Protein AF-A0A2E3CMF5-F1 (afdb_monomer_lite)

Radius of gyration: 16.76 Å; chains: 1; bounding box: 34×25×44 Å

Foldseek 3Di:
DDPVVVLVVCCVVPVDDCPCVLLVQLVVLQVVLVVLVVVLCCVVVVVDPDDDPVNVCSVVSSVVSNVVSVVSVVD

Secondary structure (DSSP, 8-state):
--HHHHHHHHHHHH----TTHHHHHHHHHHHHHHHHHHHHHHIIIIISSS--HHHHTHHHHHHHHHHHHHHHHH-

Structure (mmCIF, N/CA/C/O backbone):
data_AF-A0A2E3CMF5-F1
#
_entry.id   AF-A0A2E3CMF5-F1
#
loop_
_atom_site.group_PDB
_atom_site.id
_atom_site.type_symbol
_atom_site.label_atom_id
_atom_site.label_alt_id
_atom_site.label_comp_id
_atom_site.label_asym_id
_atom_site.label_entity_id
_atom_site.label_seq_id
_atom_site.pdbx_PDB_ins_code
_atom_site.Cartn_x
_atom_site.Cartn_y
_atom_site.Cartn_z
_atom_site.occupancy
_atom_site.B_iso_or_equiv
_atom_site.auth_seq_id
_atom_site.auth_comp_id
_atom_site.auth_asym_id
_atom_site.auth_atom_id
_atom_site.pdbx_PDB_model_num
ATOM 1 N N . PRO A 1 1 ?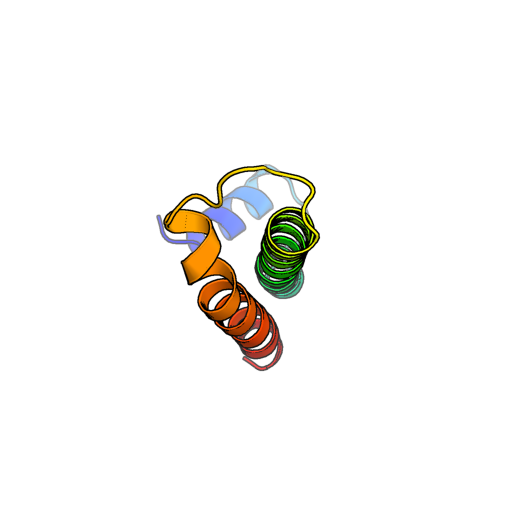 5.424 2.307 20.665 1.00 76.88 1 PRO A N 1
ATOM 2 C CA . PRO A 1 1 ? 4.046 2.171 20.145 1.00 76.88 1 PRO A CA 1
ATOM 3 C C . PRO A 1 1 ? 4.015 1.303 18.882 1.00 76.88 1 PRO A C 1
ATOM 5 O O . PRO A 1 1 ? 4.795 1.527 17.959 1.00 76.88 1 PRO A O 1
ATOM 8 N N . GLY A 1 2 ? 3.158 0.284 18.880 1.00 94.94 2 GLY A N 1
ATOM 9 C CA . GLY A 1 2 ? 2.827 -0.504 17.699 1.00 94.94 2 GLY A CA 1
ATOM 10 C C . GLY A 1 2 ? 1.831 0.221 16.791 1.00 94.94 2 GLY A C 1
ATOM 11 O O . GLY A 1 2 ? 1.314 1.286 17.121 1.00 94.94 2 GLY A O 1
ATOM 12 N N . ARG A 1 3 ? 1.536 -0.375 15.631 1.00 92.56 3 ARG A N 1
ATOM 13 C CA . ARG A 1 3 ? 0.559 0.162 14.668 1.00 92.56 3 ARG A CA 1
ATOM 14 C C . ARG A 1 3 ? -0.813 0.400 15.310 1.00 92.56 3 ARG A C 1
ATOM 16 O O . ARG A 1 3 ? -1.392 1.459 15.108 1.00 92.56 3 ARG A O 1
ATOM 23 N N . GLN A 1 4 ? -1.299 -0.568 16.086 1.00 94.44 4 GLN A N 1
ATOM 24 C CA . GLN A 1 4 ? -2.599 -0.482 16.756 1.00 94.44 4 GLN A CA 1
ATOM 25 C C . GLN A 1 4 ? -2.641 0.659 17.780 1.00 94.44 4 GLN A C 1
ATOM 27 O O . GLN A 1 4 ? -3.623 1.390 17.812 1.00 94.44 4 GLN A O 1
ATOM 32 N N . ASP A 1 5 ? -1.554 0.887 18.528 1.00 97.38 5 ASP A N 1
ATOM 33 C CA . ASP A 1 5 ? -1.471 2.009 19.476 1.00 97.38 5 ASP A CA 1
ATOM 34 C C . ASP A 1 5 ? -1.625 3.361 18.762 1.00 97.38 5 ASP A C 1
ATOM 36 O O . ASP A 1 5 ? -2.280 4.268 19.267 1.00 97.38 5 ASP A O 1
ATOM 40 N N . LEU A 1 6 ? -1.027 3.497 17.573 1.00 97.00 6 LEU A N 1
ATOM 41 C CA . LEU A 1 6 ? -1.108 4.726 16.780 1.00 97.00 6 LEU A CA 1
ATOM 42 C C . LEU A 1 6 ? -2.508 4.950 16.198 1.00 97.00 6 LEU A C 1
ATOM 44 O O . LEU A 1 6 ? -2.983 6.083 16.197 1.00 97.00 6 LEU A O 1
ATOM 48 N N . VAL A 1 7 ? -3.164 3.890 15.719 1.00 96.88 7 VAL A N 1
ATOM 49 C CA . VAL A 1 7 ? -4.544 3.959 15.211 1.00 96.88 7 VAL A CA 1
ATOM 50 C C . VAL A 1 7 ? -5.508 4.337 16.338 1.00 96.88 7 VAL A C 1
ATOM 52 O O . VAL A 1 7 ? -6.279 5.281 16.182 1.00 96.88 7 VAL A O 1
ATOM 55 N N . ALA A 1 8 ? -5.389 3.686 17.499 1.00 96.94 8 ALA A N 1
ATOM 56 C CA . ALA A 1 8 ? -6.220 3.972 18.666 1.00 96.94 8 ALA A CA 1
ATOM 57 C C . ALA A 1 8 ? -6.041 5.414 19.167 1.00 96.94 8 ALA A C 1
ATOM 59 O O . ALA A 1 8 ? -7.018 6.091 19.483 1.00 96.94 8 ALA A O 1
ATOM 60 N N . GLU A 1 9 ? -4.804 5.916 19.208 1.00 98.06 9 GLU A N 1
ATOM 61 C CA . GLU A 1 9 ? -4.547 7.302 19.601 1.00 98.06 9 GLU A CA 1
ATOM 62 C C . GLU A 1 9 ? -5.108 8.299 18.577 1.00 98.06 9 GLU A C 1
ATOM 64 O O . GLU A 1 9 ? -5.687 9.318 18.959 1.00 98.06 9 GLU A O 1
ATOM 69 N N . TYR A 1 10 ? -4.994 8.001 17.280 1.00 97.62 10 TYR A N 1
ATOM 70 C CA . TYR A 1 10 ? -5.573 8.830 16.225 1.00 97.62 10 TYR A CA 1
ATOM 71 C C . TYR A 1 10 ? -7.102 8.897 16.324 1.00 97.62 10 TYR A C 1
ATOM 73 O O . TYR A 1 10 ? -7.668 9.992 16.270 1.00 97.62 10 TYR A O 1
ATOM 81 N N . GLU A 1 11 ? -7.773 7.762 16.515 1.00 97.94 11 GLU A N 1
ATOM 82 C CA . GLU A 1 11 ? -9.221 7.704 16.728 1.00 97.94 11 GLU A CA 1
ATOM 83 C C . GLU A 1 11 ? -9.626 8.490 17.979 1.00 97.94 11 GLU A C 1
ATOM 85 O O . GLU A 1 11 ? -10.497 9.357 17.914 1.00 97.94 11 GLU A O 1
ATOM 90 N N . ARG A 1 12 ? -8.921 8.289 19.100 1.00 98.12 12 ARG A N 1
ATOM 91 C CA . ARG A 1 12 ? -9.184 8.994 20.364 1.00 98.12 12 ARG A CA 1
ATOM 92 C C . ARG A 1 12 ? -9.058 10.513 20.231 1.00 98.12 12 ARG A C 1
ATOM 94 O O . ARG A 1 12 ? -9.854 11.248 20.813 1.00 98.12 12 ARG A O 1
ATOM 101 N N . VAL A 1 13 ? -8.041 10.995 19.516 1.00 98.56 13 VAL A N 1
ATOM 102 C CA . VAL A 1 13 ? -7.767 12.434 19.364 1.00 98.56 13 VAL A CA 1
ATOM 103 C C . VAL A 1 13 ? -8.683 13.084 18.330 1.00 98.56 13 VAL A C 1
ATOM 105 O O . VAL A 1 13 ? -9.064 14.241 18.498 1.00 98.56 13 VAL A O 1
ATOM 108 N N . THR A 1 14 ? -9.031 12.373 17.255 1.00 98.00 14 THR A N 1
ATOM 109 C CA . THR A 1 14 ? -9.771 12.957 16.124 1.00 98.00 14 THR A CA 1
ATOM 1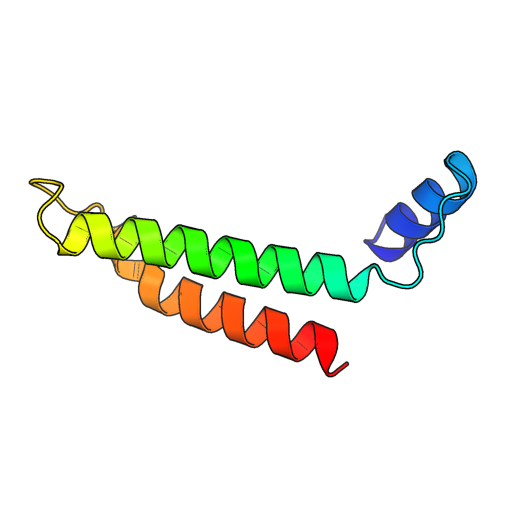10 C C . THR A 1 14 ? -11.265 12.645 16.121 1.00 98.00 14 THR A C 1
ATOM 112 O O . THR A 1 14 ? -12.013 13.336 15.430 1.00 98.00 14 THR A O 1
ATOM 115 N N . GLY A 1 15 ? -11.704 11.623 16.859 1.00 97.88 15 GLY A N 1
ATOM 116 C CA . GLY A 1 15 ? -13.074 11.105 16.839 1.00 97.88 15 GLY A CA 1
ATOM 117 C C . GLY A 1 15 ? -13.478 10.461 15.509 1.00 97.88 15 GLY A C 1
ATOM 118 O O . GLY A 1 15 ? -14.669 10.281 15.262 1.00 97.88 15 GLY A O 1
ATOM 119 N N . ARG A 1 16 ? -12.518 10.181 14.618 1.00 96.94 16 ARG A N 1
ATOM 120 C CA . ARG A 1 16 ? -12.774 9.536 13.326 1.00 96.94 16 ARG A CA 1
ATOM 121 C C . ARG A 1 16 ? -12.770 8.028 13.488 1.00 96.94 16 ARG A C 1
ATOM 123 O O . ARG A 1 16 ? -11.841 7.498 14.084 1.00 96.94 16 ARG A O 1
ATOM 130 N N . ASP A 1 17 ? -13.758 7.385 12.884 1.00 96.69 17 ASP A N 1
ATOM 131 C CA . ASP A 1 17 ? -13.826 5.932 12.778 1.00 96.69 17 ASP A CA 1
ATOM 132 C C . ASP A 1 17 ? -12.600 5.382 12.036 1.00 96.69 17 ASP A C 1
ATOM 134 O O . ASP A 1 17 ? -12.178 5.928 11.008 1.00 96.69 17 ASP A O 1
ATOM 138 N N . THR A 1 18 ? -12.015 4.323 12.591 1.00 96.81 18 THR A N 1
ATOM 139 C CA . THR A 1 18 ? -10.848 3.633 12.039 1.00 96.81 18 THR A CA 1
ATOM 140 C C . THR A 1 18 ? -11.096 2.140 11.803 1.00 96.81 18 THR A C 1
ATOM 142 O O . THR A 1 18 ? -10.143 1.394 11.571 1.00 96.81 18 THR A O 1
ATOM 145 N N . SER A 1 19 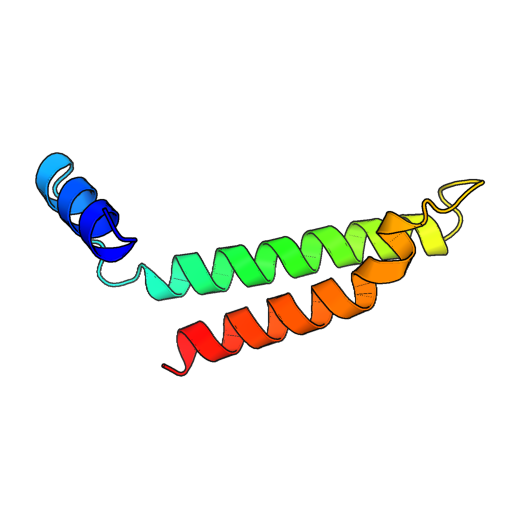? -12.362 1.699 11.787 1.00 95.06 19 SER A N 1
ATOM 146 C CA . SER A 1 19 ? -12.737 0.297 11.544 1.00 95.06 19 SER A CA 1
ATOM 147 C C . SER A 1 19 ? -12.143 -0.284 10.259 1.00 95.06 19 SER A C 1
ATOM 149 O O . SER A 1 19 ? -11.764 -1.449 10.225 1.00 95.06 19 SER A O 1
ATOM 151 N N . ASP A 1 20 ? -12.011 0.541 9.220 1.00 95.00 20 ASP A N 1
ATOM 152 C CA . ASP A 1 20 ? -11.616 0.104 7.877 1.00 95.00 20 ASP A CA 1
ATOM 153 C C . ASP A 1 20 ? -10.105 0.245 7.618 1.00 95.00 20 ASP A C 1
ATOM 155 O O . ASP A 1 20 ? -9.654 0.256 6.472 1.00 95.00 20 ASP A O 1
ATOM 159 N N . MET A 1 21 ? -9.280 0.387 8.662 1.00 95.44 21 MET A N 1
ATOM 160 C CA . MET A 1 21 ? -7.838 0.623 8.501 1.00 95.44 21 MET A CA 1
ATOM 161 C C . MET A 1 21 ? -7.103 -0.478 7.726 1.00 95.44 21 MET A C 1
ATOM 163 O O . MET A 1 21 ? -6.143 -0.165 7.016 1.00 95.44 21 MET A O 1
ATOM 167 N N . ASP A 1 22 ? -7.571 -1.726 7.777 1.00 95.12 22 ASP A N 1
ATOM 168 C CA . ASP A 1 22 ? -6.981 -2.822 7.002 1.00 95.12 22 ASP A CA 1
ATOM 169 C C . ASP A 1 22 ? -7.140 -2.617 5.492 1.00 95.12 22 ASP A C 1
ATOM 171 O O . ASP A 1 22 ? -6.181 -2.829 4.744 1.00 95.12 22 ASP A O 1
ATOM 175 N N . PHE A 1 23 ? -8.260 -2.040 5.037 1.00 96.38 23 PHE A N 1
ATOM 176 C CA . PHE A 1 23 ? -8.405 -1.612 3.643 1.00 96.38 23 PHE A CA 1
ATOM 177 C C . PHE A 1 23 ? -7.336 -0.586 3.258 1.00 96.38 23 PHE A C 1
ATOM 179 O O . PHE A 1 23 ? -6.726 -0.694 2.195 1.00 96.38 23 PHE A O 1
ATOM 186 N N . PHE A 1 24 ? -7.059 0.398 4.116 1.00 96.44 24 PHE A N 1
ATOM 187 C CA . PHE A 1 24 ? -6.051 1.418 3.825 1.00 96.44 24 PHE A CA 1
ATOM 188 C C . PHE A 1 24 ? -4.625 0.855 3.833 1.00 96.44 24 PHE A C 1
ATOM 190 O O . PHE A 1 24 ? -3.793 1.299 3.036 1.00 96.44 24 PHE A O 1
ATOM 197 N N . PHE A 1 25 ? -4.331 -0.139 4.675 1.00 96.50 25 PHE A N 1
ATOM 198 C CA . PHE A 1 25 ? -3.044 -0.836 4.650 1.00 96.50 25 PHE A CA 1
ATOM 199 C C . PHE A 1 25 ? -2.879 -1.684 3.387 1.00 96.50 25 PHE A C 1
ATOM 201 O O . PHE A 1 25 ? -1.835 -1.592 2.735 1.00 96.50 25 PHE A O 1
ATOM 208 N N . ALA A 1 26 ? -3.909 -2.441 3.004 1.00 98.06 26 ALA A N 1
ATOM 209 C CA . ALA A 1 26 ? -3.930 -3.197 1.756 1.00 98.06 26 ALA A CA 1
ATOM 210 C C . ALA A 1 26 ? -3.777 -2.268 0.545 1.00 98.06 26 ALA A C 1
ATOM 212 O O . ALA A 1 26 ? -2.911 -2.475 -0.308 1.00 98.06 26 ALA A O 1
ATOM 213 N N . PHE A 1 27 ? -4.545 -1.177 0.511 1.00 98.06 27 PHE A N 1
ATOM 214 C CA . PHE A 1 27 ? -4.482 -0.176 -0.548 1.00 98.06 27 PHE A CA 1
ATOM 215 C C . PHE A 1 27 ? -3.104 0.484 -0.643 1.00 98.06 27 PHE A C 1
ATOM 217 O O . PHE A 1 27 ? -2.609 0.698 -1.748 1.00 98.06 27 PHE A O 1
ATOM 224 N N . ALA A 1 28 ? -2.451 0.787 0.482 1.00 97.94 28 ALA A N 1
ATOM 225 C CA . ALA A 1 28 ? -1.099 1.339 0.475 1.00 97.94 28 ALA A CA 1
ATOM 226 C C . ALA A 1 28 ? -0.085 0.367 -0.156 1.00 97.94 28 ALA A C 1
ATOM 228 O O . ALA A 1 28 ? 0.731 0.796 -0.977 1.00 97.94 28 ALA A O 1
ATOM 229 N N . SER A 1 29 ? -0.165 -0.927 0.177 1.00 98.19 29 SER A N 1
ATOM 230 C CA . SER A 1 29 ? 0.665 -1.975 -0.430 1.00 98.19 29 SER A CA 1
ATOM 231 C C . SER A 1 29 ? 0.394 -2.123 -1.931 1.00 98.19 29 SER A C 1
ATOM 233 O O . SER A 1 29 ? 1.330 -2.036 -2.726 1.00 98.19 29 SER A O 1
ATOM 235 N N . TRP A 1 30 ? -0.874 -2.231 -2.333 1.00 98.44 30 TRP A N 1
ATOM 236 C CA . TRP A 1 30 ? -1.275 -2.316 -3.741 1.00 98.44 30 TRP A CA 1
ATOM 237 C C . TRP A 1 30 ? -0.821 -1.097 -4.550 1.00 98.44 30 TRP A C 1
ATOM 239 O O . TRP A 1 30 ? -0.209 -1.223 -5.611 1.00 98.44 30 TRP A O 1
ATOM 249 N N . ARG A 1 31 ? -1.059 0.109 -4.025 1.00 98.56 31 ARG A N 1
ATOM 250 C CA . ARG A 1 31 ? -0.655 1.360 -4.671 1.00 98.56 31 ARG A CA 1
ATOM 251 C C . ARG A 1 31 ? 0.853 1.406 -4.894 1.00 98.56 31 ARG A C 1
ATOM 253 O O . ARG A 1 31 ? 1.284 1.860 -5.953 1.00 98.56 31 ARG A O 1
ATOM 260 N N . LEU A 1 32 ? 1.649 0.959 -3.923 1.00 98.19 32 LEU A N 1
ATOM 261 C CA . LEU A 1 32 ? 3.099 0.904 -4.080 1.00 98.19 32 LEU A CA 1
ATOM 262 C C . LEU A 1 32 ? 3.508 -0.106 -5.161 1.00 98.19 32 LEU A C 1
ATOM 264 O O . LEU A 1 32 ? 4.355 0.233 -5.984 1.00 98.19 32 LEU A O 1
ATOM 268 N N . ALA A 1 33 ? 2.864 -1.277 -5.226 1.00 98.25 33 ALA A N 1
ATOM 269 C CA . ALA A 1 33 ? 3.090 -2.251 -6.297 1.00 98.25 33 ALA A CA 1
ATOM 270 C C . ALA A 1 33 ? 2.856 -1.627 -7.685 1.00 98.25 33 ALA A C 1
ATOM 272 O O . ALA A 1 33 ? 3.728 -1.695 -8.548 1.00 98.25 33 ALA A O 1
ATOM 273 N N . CYS A 1 34 ? 1.735 -0.922 -7.885 1.00 98.12 34 CYS A N 1
ATOM 274 C CA . CYS A 1 34 ? 1.450 -0.238 -9.151 1.00 98.12 34 CYS A CA 1
ATOM 275 C C . CYS A 1 34 ? 2.480 0.848 -9.497 1.00 98.12 34 CYS A C 1
ATOM 277 O O . CYS A 1 34 ? 2.812 1.032 -10.668 1.00 98.12 34 CYS A O 1
ATOM 279 N N . ILE A 1 35 ? 2.973 1.588 -8.496 1.00 96.75 35 ILE A N 1
ATOM 280 C CA . ILE A 1 35 ? 4.010 2.608 -8.705 1.00 96.75 35 ILE A CA 1
ATOM 281 C C . ILE A 1 35 ? 5.300 1.948 -9.194 1.00 96.75 35 ILE A C 1
ATOM 283 O O . ILE A 1 35 ? 5.858 2.399 -10.194 1.00 96.75 35 ILE A O 1
ATOM 287 N N . LEU A 1 36 ? 5.760 0.887 -8.525 1.00 96.00 36 LEU A N 1
ATOM 288 C CA . LEU A 1 36 ? 6.990 0.188 -8.902 1.00 96.00 36 LEU A CA 1
ATOM 289 C C . LEU A 1 36 ? 6.880 -0.451 -10.288 1.00 96.00 36 LEU A C 1
ATOM 291 O O . LEU A 1 36 ? 7.796 -0.295 -11.093 1.00 96.00 36 LEU A O 1
ATOM 295 N N . GLU A 1 37 ? 5.742 -1.071 -10.602 1.00 96.19 37 GLU A N 1
ATOM 296 C CA . GLU A 1 37 ? 5.480 -1.634 -11.929 1.00 96.19 37 GLU A CA 1
ATOM 297 C C . GLU A 1 37 ? 5.512 -0.549 -13.012 1.00 96.19 37 GLU A C 1
ATOM 299 O O . GLU A 1 37 ? 6.183 -0.693 -14.032 1.00 96.19 37 GLU A O 1
ATOM 304 N N . GLY A 1 38 ? 4.859 0.593 -12.772 1.00 94.19 38 GLY A N 1
ATOM 305 C CA . GLY A 1 38 ? 4.880 1.720 -13.703 1.00 94.19 38 GLY A CA 1
ATOM 306 C C . GLY A 1 38 ? 6.284 2.293 -13.926 1.00 94.19 38 GLY A C 1
ATOM 307 O O . GLY A 1 38 ? 6.618 2.689 -15.045 1.00 94.19 38 GLY A O 1
ATOM 308 N N . VAL A 1 39 ? 7.126 2.328 -12.888 1.00 92.69 39 VAL A N 1
ATOM 309 C CA . VAL A 1 39 ? 8.530 2.741 -13.018 1.00 92.69 39 VAL A CA 1
ATOM 310 C C . VAL A 1 39 ? 9.319 1.709 -13.823 1.00 92.69 39 VAL A C 1
ATOM 312 O O . VAL A 1 39 ? 9.963 2.085 -14.802 1.00 92.69 39 VAL A O 1
ATOM 315 N N . HIS A 1 40 ? 9.227 0.426 -13.470 1.00 91.81 40 HIS A N 1
ATOM 316 C CA . HIS A 1 40 ? 9.900 -0.667 -14.173 1.00 91.81 40 HIS A CA 1
ATOM 317 C C . HIS A 1 40 ? 9.540 -0.692 -15.668 1.00 91.81 40 HIS A C 1
ATOM 319 O O . HIS A 1 40 ? 10.428 -0.644 -16.521 1.00 91.81 40 HIS A O 1
ATOM 325 N N . ALA A 1 41 ? 8.246 -0.633 -16.001 1.00 92.44 41 ALA A N 1
ATOM 326 C CA . ALA A 1 41 ? 7.761 -0.608 -17.380 1.00 92.44 41 ALA A CA 1
ATOM 327 C C . ALA A 1 41 ? 8.317 0.577 -18.192 1.00 92.44 41 ALA A C 1
ATOM 329 O O . ALA A 1 41 ? 8.614 0.428 -19.378 1.00 92.44 41 ALA A O 1
ATOM 330 N N . ARG A 1 42 ? 8.510 1.751 -17.572 1.00 91.19 42 ARG A N 1
ATOM 331 C CA . ARG A 1 42 ? 9.140 2.902 -18.240 1.00 91.19 42 ARG A CA 1
ATOM 332 C C . ARG A 1 42 ? 10.623 2.666 -18.530 1.00 91.19 42 ARG A C 1
ATOM 334 O O . ARG A 1 42 ? 11.066 3.011 -19.622 1.00 91.19 42 ARG A O 1
ATOM 341 N N . TYR A 1 43 ? 11.378 2.095 -17.589 1.00 89.44 43 TYR A N 1
ATOM 342 C CA . TYR A 1 43 ? 12.798 1.782 -17.799 1.00 89.44 43 TYR A CA 1
ATOM 343 C C . TYR A 1 43 ? 12.981 0.730 -18.900 1.00 89.44 43 TYR A C 1
ATOM 345 O O . TYR A 1 43 ? 13.713 0.974 -19.856 1.00 89.44 43 TYR A O 1
ATOM 353 N N . VAL A 1 44 ? 12.255 -0.390 -18.822 1.00 86.25 44 VAL A N 1
ATOM 354 C CA . VAL A 1 44 ? 12.341 -1.481 -19.810 1.00 86.25 44 VAL A CA 1
ATOM 355 C C . VAL A 1 44 ? 11.805 -1.061 -21.181 1.00 86.25 44 VAL A C 1
ATOM 357 O O . VAL A 1 44 ? 12.325 -1.483 -22.210 1.00 86.25 44 VAL A O 1
ATOM 360 N N . GLY A 1 45 ? 10.809 -0.173 -21.219 1.00 87.75 45 GLY A N 1
ATOM 361 C CA . GLY A 1 45 ? 10.260 0.393 -22.453 1.00 87.75 45 GLY A CA 1
ATOM 362 C C . GLY A 1 45 ? 11.196 1.350 -23.204 1.00 87.75 45 GLY A C 1
ATOM 363 O O . GLY A 1 45 ? 10.761 1.980 -24.166 1.00 87.75 45 GLY A O 1
ATOM 364 N N . GLY A 1 46 ? 12.455 1.493 -22.776 1.00 81.81 46 GLY A N 1
ATOM 365 C CA . GLY A 1 46 ? 13.456 2.320 -23.450 1.00 81.81 46 GLY A CA 1
ATOM 366 C C . GLY A 1 46 ? 13.319 3.816 -23.171 1.00 81.81 46 GLY A C 1
ATOM 367 O O . GLY A 1 46 ? 13.881 4.624 -23.908 1.00 81.81 46 GLY A O 1
ATOM 368 N N . ALA A 1 47 ? 12.591 4.215 -22.118 1.00 75.88 47 ALA A N 1
ATOM 369 C CA . ALA A 1 47 ? 12.533 5.625 -21.728 1.00 75.88 47 ALA A CA 1
ATOM 370 C C . ALA A 1 47 ? 13.881 6.141 -21.191 1.00 75.88 47 ALA A C 1
ATOM 372 O O . ALA A 1 47 ? 14.081 7.353 -21.158 1.00 75.88 47 ALA A O 1
ATOM 373 N N . ASN A 1 48 ? 14.784 5.238 -20.788 1.00 76.00 48 ASN A N 1
ATOM 374 C CA . ASN A 1 48 ? 16.088 5.544 -20.207 1.00 76.00 48 ASN A CA 1
ATOM 375 C C . ASN A 1 48 ? 17.202 4.732 -20.895 1.00 76.00 48 ASN A C 1
ATOM 377 O O . ASN A 1 48 ? 16.979 3.597 -21.308 1.00 76.00 48 ASN A O 1
ATOM 381 N N . VAL A 1 49 ? 18.395 5.329 -21.024 1.00 75.12 49 VAL A N 1
ATOM 382 C CA . VAL A 1 49 ? 19.571 4.723 -21.693 1.00 75.12 49 VAL A CA 1
ATOM 383 C C . VAL A 1 49 ? 20.236 3.650 -20.823 1.00 75.12 49 VAL A C 1
ATOM 385 O O . VAL A 1 49 ? 20.816 2.704 -21.346 1.00 75.12 49 VAL A O 1
ATOM 388 N N . GLU A 1 50 ? 20.122 3.787 -19.504 1.00 80.06 50 GLU A N 1
ATOM 389 C CA . GLU A 1 50 ? 20.665 2.869 -18.507 1.00 80.06 50 GLU A CA 1
ATOM 390 C C . GLU A 1 50 ? 19.571 2.522 -17.491 1.00 80.06 50 GLU A C 1
ATOM 392 O O . GLU A 1 50 ? 18.732 3.367 -17.149 1.00 80.06 50 GLU A O 1
ATOM 397 N N . ILE A 1 51 ? 19.564 1.268 -17.042 1.00 80.75 51 ILE A N 1
ATOM 398 C CA . ILE A 1 51 ? 18.638 0.759 -16.032 1.00 80.75 51 ILE A CA 1
ATOM 399 C C . ILE A 1 51 ? 19.432 0.620 -14.727 1.00 80.75 51 ILE A C 1
ATOM 401 O O . ILE A 1 51 ? 20.377 -0.165 -14.696 1.00 80.75 51 ILE A O 1
ATOM 405 N N . PRO A 1 52 ? 19.093 1.377 -13.668 1.00 85.94 52 PRO A N 1
ATOM 406 C CA . PRO A 1 52 ? 19.704 1.202 -12.356 1.00 85.94 52 PRO A CA 1
ATOM 407 C C . PRO A 1 52 ? 19.440 -0.203 -11.804 1.00 85.94 52 PRO A C 1
ATOM 409 O O . PRO A 1 52 ? 18.348 -0.742 -11.998 1.00 85.94 52 PRO A O 1
ATOM 412 N N . GLU A 1 53 ? 20.399 -0.761 -11.066 1.00 84.69 53 GLU A N 1
ATOM 413 C CA . GLU A 1 53 ? 20.298 -2.097 -10.455 1.00 84.69 53 GLU A CA 1
ATOM 414 C C . GLU A 1 53 ? 19.062 -2.214 -9.543 1.00 84.69 53 GLU A C 1
ATOM 416 O O . GLU A 1 53 ? 18.389 -3.243 -9.506 1.00 84.69 53 GLU A O 1
ATOM 421 N N . GLU A 1 54 ? 18.676 -1.128 -8.869 1.00 84.19 54 GLU A N 1
ATOM 422 C CA . GLU A 1 54 ? 17.489 -1.103 -8.016 1.00 84.19 54 GLU A CA 1
ATOM 423 C C . GLU A 1 54 ? 16.193 -1.328 -8.801 1.00 84.19 54 GLU A C 1
ATOM 425 O O . GLU A 1 54 ? 15.219 -1.825 -8.242 1.00 84.19 54 GLU A O 1
ATOM 430 N N . VAL A 1 55 ? 16.151 -0.982 -10.089 1.00 86.00 55 VAL A N 1
ATOM 431 C CA . VAL A 1 55 ? 14.965 -1.202 -10.928 1.00 86.00 55 VAL A CA 1
ATOM 432 C C . VAL A 1 55 ? 14.852 -2.667 -11.350 1.00 86.00 55 VAL A C 1
ATOM 434 O O . VAL A 1 55 ? 13.738 -3.155 -11.541 1.00 86.00 55 VAL A O 1
ATOM 437 N N . GLU A 1 56 ? 15.965 -3.402 -11.428 1.00 85.75 56 GLU A N 1
ATOM 438 C CA . GLU A 1 56 ? 15.952 -4.829 -11.773 1.00 85.75 56 GLU A CA 1
ATOM 439 C C . GLU A 1 56 ? 15.251 -5.682 -10.705 1.00 85.75 56 GLU A C 1
ATOM 441 O O . GLU A 1 56 ? 14.643 -6.703 -11.025 1.00 85.75 56 GLU A O 1
ATOM 446 N N . ILE A 1 57 ? 15.259 -5.247 -9.439 1.00 90.00 57 ILE A N 1
ATOM 447 C CA . ILE A 1 57 ? 14.587 -5.959 -8.337 1.00 90.00 57 ILE A CA 1
ATOM 448 C C . ILE A 1 57 ? 13.087 -5.633 -8.218 1.00 90.00 57 ILE A C 1
ATOM 450 O O . ILE A 1 57 ? 12.373 -6.251 -7.417 1.00 90.00 57 ILE A O 1
ATOM 454 N N . PHE A 1 58 ? 12.580 -4.662 -8.985 1.00 92.75 58 PHE A N 1
ATOM 455 C CA . PHE A 1 58 ? 11.189 -4.213 -8.873 1.00 92.75 58 PHE A CA 1
ATOM 456 C C . PHE A 1 58 ? 10.159 -5.303 -9.175 1.00 92.75 58 PHE A C 1
ATOM 458 O O . PHE A 1 58 ? 9.212 -5.382 -8.396 1.00 92.75 58 PHE A O 1
ATOM 465 N N . PRO A 1 59 ? 10.315 -6.192 -10.174 1.00 93.56 59 PRO A N 1
ATOM 466 C CA . PRO A 1 59 ? 9.341 -7.258 -10.420 1.00 93.56 59 PRO A CA 1
ATOM 467 C C . PRO A 1 59 ? 9.074 -8.135 -9.187 1.00 93.56 59 PRO A C 1
ATOM 469 O O . PRO A 1 59 ? 7.922 -8.417 -8.862 1.00 93.56 59 PRO A O 1
ATOM 472 N N . HIS A 1 60 ? 10.119 -8.496 -8.435 1.00 95.44 60 HIS A N 1
ATOM 473 C CA . HIS A 1 60 ? 9.965 -9.243 -7.183 1.00 95.44 60 HIS A CA 1
ATOM 474 C C . HIS A 1 60 ? 9.219 -8.433 -6.117 1.00 95.44 60 HIS A C 1
ATOM 476 O O . HIS A 1 60 ? 8.340 -8.955 -5.432 1.00 95.44 60 HIS A O 1
ATOM 482 N N . SER A 1 61 ? 9.540 -7.143 -6.002 1.00 96.25 61 SER A N 1
ATOM 483 C CA . SER A 1 61 ? 8.892 -6.237 -5.046 1.00 96.25 61 SER A CA 1
ATOM 484 C C . SER A 1 61 ? 7.415 -6.003 -5.381 1.00 96.25 61 SER A C 1
ATOM 486 O O . SER A 1 61 ? 6.586 -5.955 -4.477 1.00 96.25 61 SER A O 1
ATOM 488 N N . VAL A 1 62 ? 7.074 -5.892 -6.669 1.00 97.81 62 VAL A N 1
ATOM 489 C CA . VAL A 1 62 ? 5.700 -5.732 -7.169 1.00 97.81 62 VAL A CA 1
ATOM 490 C C . VAL A 1 62 ? 4.843 -6.922 -6.756 1.00 97.81 62 VAL A C 1
ATOM 492 O O . VAL A 1 62 ? 3.787 -6.719 -6.158 1.00 97.81 62 VAL A O 1
ATOM 495 N N . VAL A 1 63 ? 5.309 -8.148 -7.021 1.00 97.75 63 VAL A N 1
ATOM 496 C CA . VAL A 1 63 ? 4.581 -9.373 -6.652 1.00 97.75 63 VAL A CA 1
ATOM 497 C C . VAL A 1 63 ? 4.392 -9.445 -5.140 1.00 97.75 63 VAL A C 1
ATOM 499 O O . VAL A 1 63 ? 3.260 -9.558 -4.679 1.00 97.75 63 VAL A O 1
ATOM 502 N N . HIS A 1 64 ? 5.466 -9.256 -4.369 1.00 97.88 64 HIS A N 1
ATOM 503 C CA . HIS A 1 64 ? 5.397 -9.296 -2.909 1.00 97.88 64 HIS A CA 1
ATOM 504 C C . HIS A 1 64 ? 4.397 -8.281 -2.330 1.00 97.88 64 HIS A C 1
ATOM 506 O O . HIS A 1 64 ? 3.635 -8.592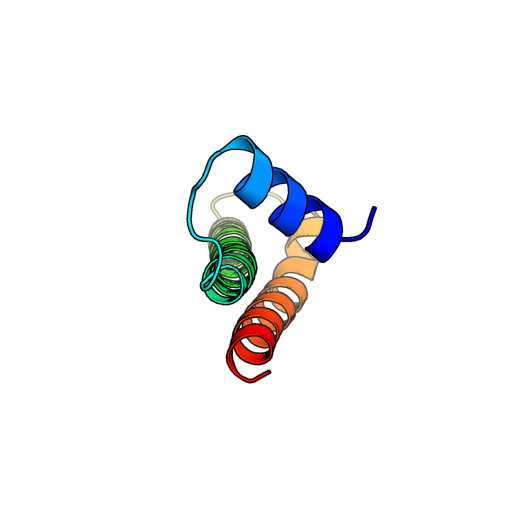 -1.417 1.00 97.88 64 HIS A O 1
ATOM 512 N N . LEU A 1 65 ? 4.381 -7.051 -2.850 1.00 98.19 65 LEU A N 1
ATOM 513 C CA . LEU A 1 65 ? 3.467 -6.007 -2.385 1.00 98.19 65 LEU A CA 1
ATOM 514 C C . LEU A 1 65 ? 2.012 -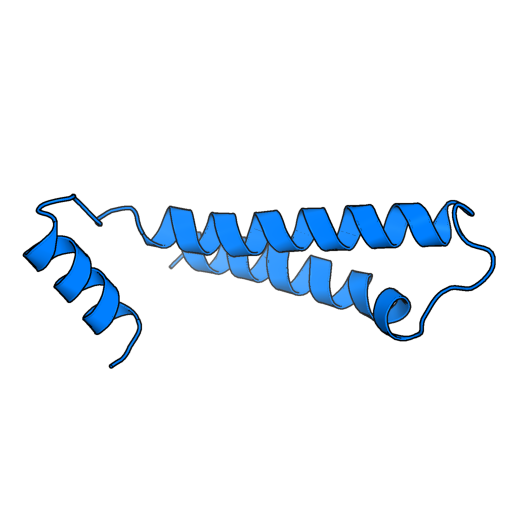6.281 -2.776 1.00 98.19 65 LEU A C 1
ATOM 516 O O . LEU A 1 65 ? 1.112 -5.945 -2.005 1.00 98.19 65 LEU A O 1
ATOM 520 N N . ALA A 1 66 ? 1.777 -6.876 -3.947 1.00 97.94 66 ALA A N 1
ATOM 521 C CA . ALA A 1 66 ? 0.445 -7.281 -4.380 1.00 97.94 66 ALA A CA 1
ATOM 522 C C . ALA A 1 66 ? -0.096 -8.441 -3.527 1.00 97.94 66 ALA A C 1
ATOM 524 O O . ALA A 1 66 ? -1.228 -8.364 -3.055 1.00 97.94 66 ALA A O 1
A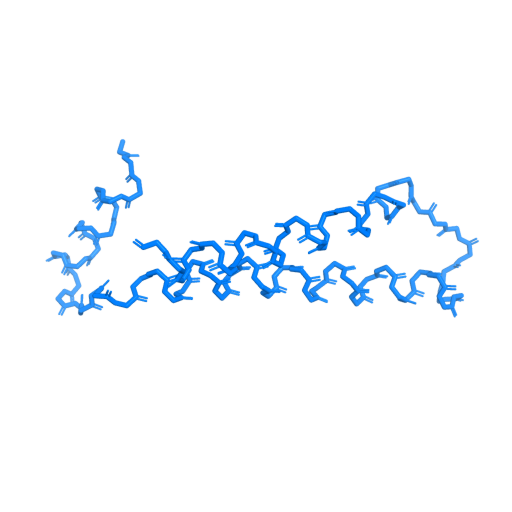TOM 525 N N . GLU A 1 67 ? 0.723 -9.463 -3.263 1.00 98.00 67 GLU A N 1
ATOM 526 C CA . GLU A 1 67 ? 0.380 -10.584 -2.374 1.00 98.00 67 GLU A CA 1
ATOM 527 C C . GLU A 1 67 ? 0.088 -10.087 -0.959 1.00 98.00 67 GLU A C 1
ATOM 529 O O . GLU A 1 67 ? -0.974 -10.363 -0.408 1.00 98.00 67 GLU A O 1
ATOM 534 N N . ARG A 1 68 ? 0.964 -9.236 -0.416 1.00 97.94 68 ARG A N 1
ATOM 535 C CA . ARG A 1 68 ? 0.763 -8.605 0.889 1.00 97.94 68 ARG A CA 1
ATOM 536 C C . ARG A 1 68 ? -0.553 -7.827 0.971 1.00 97.94 68 ARG A C 1
ATOM 538 O O . ARG A 1 68 ? -1.174 -7.799 2.029 1.00 97.94 68 ARG A O 1
ATOM 545 N N . ALA A 1 69 ? -0.959 -7.144 -0.100 1.00 98.00 69 ALA A N 1
ATOM 546 C CA . ALA A 1 69 ? -2.227 -6.421 -0.120 1.00 98.00 69 ALA A CA 1
ATOM 547 C C . ALA A 1 69 ? -3.429 -7.373 -0.017 1.00 98.00 69 ALA A C 1
ATOM 549 O O . ALA A 1 69 ? -4.366 -7.064 0.714 1.00 98.00 69 ALA A O 1
ATOM 550 N N . ALA A 1 70 ? -3.382 -8.521 -0.700 1.00 97.00 70 ALA A N 1
ATOM 551 C CA . ALA A 1 70 ? -4.406 -9.560 -0.591 1.00 97.00 70 ALA A CA 1
ATOM 552 C C . ALA A 1 70 ? -4.430 -10.187 0.813 1.00 97.00 70 ALA A C 1
ATOM 554 O O . ALA A 1 70 ? -5.482 -10.227 1.441 1.00 97.00 70 ALA A O 1
ATOM 555 N N . GLU A 1 71 ? -3.265 -10.553 1.356 1.00 97.56 71 GLU A N 1
ATOM 556 C CA . GLU A 1 71 ? -3.144 -11.133 2.702 1.00 97.56 71 GLU A CA 1
ATOM 557 C C . GLU A 1 71 ? -3.733 -10.239 3.800 1.00 97.56 71 GLU A C 1
ATOM 559 O O . GLU A 1 71 ? -4.294 -10.742 4.765 1.00 97.56 71 GLU A O 1
ATOM 564 N N . ILE A 1 72 ? -3.607 -8.913 3.672 1.00 96.44 72 ILE A N 1
ATOM 565 C CA . ILE A 1 72 ? -4.176 -7.967 4.643 1.00 96.44 72 ILE A CA 1
ATOM 566 C C . ILE A 1 72 ? -5.712 -7.988 4.624 1.00 96.44 72 ILE A C 1
ATOM 568 O O . ILE A 1 72 ? -6.318 -7.746 5.661 1.00 96.44 72 ILE A O 1
ATOM 572 N N . LEU A 1 73 ? -6.339 -8.241 3.471 1.00 93.12 73 LEU A N 1
ATOM 573 C CA . LEU A 1 73 ? -7.801 -8.274 3.341 1.00 93.12 73 LEU A CA 1
ATOM 574 C C . LEU A 1 73 ? -8.406 -9.639 3.689 1.00 93.12 73 LEU A C 1
ATOM 576 O O . LEU A 1 73 ? -9.588 -9.703 4.016 1.00 93.12 73 LEU A O 1
ATOM 580 N N . ASP A 1 74 ? -7.610 -10.704 3.597 1.00 90.06 74 ASP A N 1
ATOM 581 C CA . ASP A 1 74 ? -8.026 -12.079 3.896 1.00 90.06 74 ASP A CA 1
ATOM 582 C C . ASP A 1 74 ? -7.833 -12.471 5.379 1.00 90.06 74 ASP A C 1
ATOM 584 O O . ASP A 1 74 ? -8.231 -13.570 5.778 1.00 90.06 74 ASP A O 1
ATOM 588 N N . ALA A 1 75 ? -7.199 -11.606 6.181 1.00 72.00 75 ALA A N 1
ATOM 589 C CA . ALA A 1 75 ? -6.914 -11.802 7.609 1.00 72.00 75 ALA A CA 1
ATOM 590 C C . ALA A 1 75 ? -8.101 -11.438 8.517 1.00 72.00 75 ALA A C 1
ATOM 592 O O . ALA A 1 75 ? -8.261 -12.132 9.551 1.00 72.00 75 ALA A O 1
#

pLDDT: mean 93.15, std 6.67, range [72.0, 98.56]

Sequence (75 aa):
PGRQDLVAEYERVTGRDTSDMDFFFAFASWRLACILEGVHARYVGGANVEIPEEVEIFPHSVVHLAERAAEILDA